Protein AF-A0A0U2YWX2-F1 (afdb_monomer_lite)

Sequence (125 aa):
DGVETVERIWKEYPELQVVICTAHSDYSFDEMLSRLGETDRLAILKKPFDAIEVLQLAHMMTEKWRLYRQAQAKLSDLEKMVHARTAEINKVNDGLKVLNDRLSAEILRANELARKALVASNAKS

pLDDT: mean 91.06, std 9.86, range [52.69, 98.38]

Secondary structure (DSSP, 8-state):
-HHHHHHHHHHH-TT--EEEEE-SSSS-HHHHHHHH-S-TTEEEEESS--HHHHHHHHHHHHHHHHHHHHHHHHHHHHHHHHHHHHHHHHHHHHHHHHHHHHHHHHHHHHHHHHHHHHHHHHT--

Structure (mmCIF, N/CA/C/O backbone):
data_AF-A0A0U2YWX2-F1
#
_entry.id   AF-A0A0U2YWX2-F1
#
loop_
_atom_site.group_PDB
_atom_site.id
_atom_site.type_symbol
_atom_site.label_atom_id
_atom_site.label_alt_id
_atom_site.label_comp_id
_atom_site.label_asym_id
_atom_site.label_entity_id
_atom_site.label_seq_id
_atom_site.pdbx_PDB_ins_code
_atom_site.Cartn_x
_atom_site.Cartn_y
_atom_site.Cartn_z
_atom_site.occupancy
_atom_site.B_iso_or_equiv
_atom_site.auth_seq_id
_atom_site.auth_comp_id
_atom_site.auth_asym_id
_atom_site.auth_atom_id
_atom_site.pdbx_PDB_model_num
ATOM 1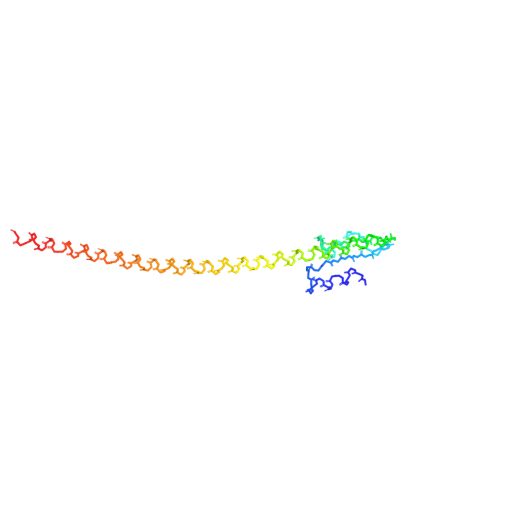 N N . ASP A 1 1 ? 6.233 15.065 -23.923 1.00 82.00 1 ASP A N 1
ATOM 2 C CA . ASP A 1 1 ? 7.294 14.678 -22.975 1.00 82.00 1 ASP A CA 1
ATOM 3 C C . ASP A 1 1 ? 6.801 13.499 -22.129 1.00 82.00 1 ASP A C 1
ATOM 5 O O . ASP A 1 1 ? 5.634 13.483 -21.737 1.00 82.00 1 ASP A O 1
ATOM 9 N N . GLY A 1 2 ? 7.643 12.483 -21.914 1.00 86.38 2 GLY A N 1
ATOM 10 C CA . GLY A 1 2 ? 7.302 11.306 -21.110 1.00 86.38 2 GLY A CA 1
ATOM 11 C C . GLY A 1 2 ? 7.078 11.647 -19.636 1.00 86.38 2 GLY A C 1
ATOM 12 O O . GLY A 1 2 ? 6.149 11.118 -19.037 1.00 86.38 2 GLY A O 1
ATOM 13 N N . VAL A 1 3 ? 7.849 12.587 -19.079 1.00 88.44 3 VAL A N 1
ATOM 14 C CA . VAL A 1 3 ? 7.711 13.020 -17.677 1.00 88.44 3 VAL A CA 1
ATOM 15 C C . VAL A 1 3 ? 6.375 13.732 -17.464 1.00 88.44 3 VAL A C 1
ATOM 17 O O . VAL A 1 3 ? 5.602 13.334 -16.598 1.00 88.44 3 VAL A O 1
ATOM 20 N N . GLU A 1 4 ? 6.045 14.710 -18.315 1.00 90.44 4 GLU A N 1
ATOM 21 C CA . GLU A 1 4 ? 4.747 15.408 -18.269 1.00 90.44 4 GLU A CA 1
ATOM 22 C C . GLU A 1 4 ? 3.555 14.443 -18.403 1.00 90.44 4 GLU A C 1
ATOM 24 O O . GLU A 1 4 ? 2.518 14.608 -17.758 1.00 90.44 4 GLU A O 1
ATOM 29 N N . THR A 1 5 ? 3.696 13.407 -19.232 1.00 92.50 5 THR A N 1
ATOM 30 C CA . THR A 1 5 ? 2.644 12.396 -19.398 1.00 92.50 5 THR A CA 1
ATOM 31 C C . THR A 1 5 ? 2.408 11.639 -18.091 1.00 92.50 5 THR A C 1
ATOM 33 O O . THR A 1 5 ? 1.261 11.463 -17.683 1.00 92.50 5 THR A O 1
ATOM 36 N N . VAL A 1 6 ? 3.480 11.241 -17.401 1.00 93.00 6 VAL A N 1
ATOM 37 C CA . VAL A 1 6 ? 3.390 10.555 -16.104 1.00 93.00 6 VAL A CA 1
ATOM 38 C C . VAL A 1 6 ? 2.797 11.460 -15.031 1.00 93.00 6 VAL A C 1
ATOM 40 O O . VAL A 1 6 ? 1.905 11.019 -14.313 1.00 93.00 6 VAL A O 1
ATOM 43 N N . GLU A 1 7 ? 3.197 12.732 -14.971 1.00 92.62 7 GLU A N 1
ATOM 44 C CA . GLU A 1 7 ? 2.599 13.707 -14.048 1.00 92.62 7 GLU A CA 1
ATOM 45 C C . GLU A 1 7 ? 1.080 13.805 -14.222 1.00 92.62 7 GLU A C 1
ATOM 47 O O . GLU A 1 7 ? 0.339 13.852 -13.241 1.00 92.62 7 GLU A O 1
ATOM 52 N N . ARG A 1 8 ? 0.597 13.846 -15.471 1.00 95.00 8 ARG A N 1
ATOM 53 C CA . ARG A 1 8 ? -0.842 13.913 -15.762 1.00 95.00 8 ARG A CA 1
ATOM 54 C C . ARG A 1 8 ? -1.552 12.623 -15.372 1.00 95.00 8 ARG A C 1
ATOM 56 O O . ARG A 1 8 ? -2.597 12.697 -14.737 1.00 95.00 8 ARG A O 1
ATOM 63 N N . ILE A 1 9 ? -0.970 11.466 -15.689 1.00 95.50 9 ILE A N 1
ATOM 64 C CA . ILE A 1 9 ? -1.543 10.169 -15.312 1.00 95.50 9 ILE A CA 1
ATOM 65 C C . ILE A 1 9 ? -1.637 10.046 -13.791 1.00 95.50 9 ILE A C 1
ATOM 67 O O . ILE A 1 9 ? -2.679 9.650 -13.283 1.00 95.50 9 ILE A O 1
ATOM 71 N N . TRP A 1 10 ? -0.603 10.436 -13.047 1.00 95.19 10 TRP A N 1
ATOM 72 C CA . TRP A 1 10 ? -0.600 10.343 -11.586 1.00 95.19 10 TRP A CA 1
ATOM 73 C C . TRP A 1 10 ? -1.527 11.331 -10.879 1.00 95.19 10 TRP A C 1
ATOM 75 O O . TRP A 1 10 ? -1.851 11.115 -9.714 1.00 95.19 10 TRP A O 1
ATOM 85 N N . LYS A 1 11 ? -2.010 12.381 -11.554 1.00 94.69 11 LYS A N 1
ATOM 86 C CA . LYS A 1 11 ? -3.098 13.209 -11.005 1.00 94.69 11 LYS A CA 1
ATOM 87 C C . LYS A 1 11 ? -4.412 12.437 -10.905 1.00 94.69 11 LYS A C 1
ATOM 89 O O . LYS A 1 11 ? -5.198 12.714 -10.006 1.00 94.69 11 LYS A O 1
ATOM 94 N N . GLU A 1 12 ? -4.640 11.489 -11.810 1.00 96.44 12 GLU A N 1
ATOM 95 C CA . GLU A 1 12 ? -5.850 10.659 -11.833 1.00 96.44 12 GLU A CA 1
ATOM 96 C C . GLU A 1 12 ? -5.628 9.290 -11.174 1.00 96.44 12 GLU A C 1
ATOM 98 O O . GLU A 1 12 ? -6.511 8.781 -10.490 1.00 96.44 12 GLU A O 1
ATOM 103 N N . TYR A 1 13 ? -4.433 8.721 -11.342 1.00 94.94 13 TYR A N 1
ATOM 104 C CA . TYR A 1 13 ? -4.034 7.397 -10.867 1.00 94.94 13 TYR A CA 1
ATOM 105 C C . TYR A 1 13 ? -2.708 7.484 -10.099 1.00 94.94 13 TYR A C 1
ATOM 107 O O . TYR A 1 13 ? -1.672 7.026 -10.599 1.00 94.94 13 TYR A O 1
ATOM 115 N N . PRO A 1 14 ? -2.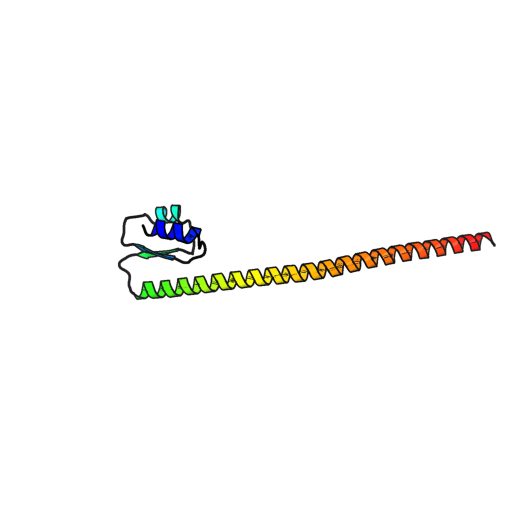691 8.099 -8.904 1.00 91.75 14 PRO A N 1
ATOM 116 C CA . PRO A 1 14 ? -1.453 8.372 -8.178 1.00 91.75 14 PRO A CA 1
ATOM 117 C C . PRO A 1 14 ? -0.662 7.105 -7.860 1.00 91.75 14 PRO A C 1
ATOM 119 O O . PRO A 1 14 ? 0.559 7.130 -7.782 1.00 91.75 14 PRO A O 1
ATOM 122 N N . GLU A 1 15 ? -1.319 5.972 -7.667 1.00 91.88 15 GLU A N 1
ATOM 123 C CA . GLU A 1 15 ? -0.697 4.707 -7.287 1.00 91.88 15 GLU A CA 1
ATOM 124 C C . GLU A 1 15 ? -0.095 3.896 -8.461 1.00 91.88 15 GLU A C 1
ATOM 126 O O . GLU A 1 15 ? 0.560 2.872 -8.227 1.00 91.88 15 GLU A O 1
ATOM 131 N N . LEU A 1 16 ? -0.296 4.330 -9.713 1.00 94.44 16 LEU A N 1
ATOM 132 C CA . LEU A 1 16 ? 0.108 3.578 -10.903 1.00 94.44 16 LEU A CA 1
ATOM 133 C C . LEU A 1 16 ? 1.634 3.405 -10.986 1.00 94.44 16 LEU A C 1
ATOM 135 O O . LEU A 1 16 ? 2.388 4.368 -10.855 1.00 94.44 16 LEU A O 1
ATOM 139 N N . GLN A 1 17 ? 2.080 2.177 -11.267 1.00 95.88 17 GLN A N 1
ATOM 140 C CA . GLN A 1 17 ? 3.494 1.864 -11.493 1.00 95.88 17 GLN A CA 1
ATOM 141 C C . GLN A 1 17 ? 3.904 2.239 -12.920 1.00 95.88 17 GLN A C 1
ATOM 143 O O . GLN A 1 17 ? 3.213 1.879 -13.875 1.00 95.88 17 GLN A O 1
ATOM 148 N N . VAL A 1 18 ? 5.036 2.925 -13.076 1.00 95.12 18 VAL A N 1
ATOM 149 C CA . VAL A 1 18 ? 5.500 3.439 -14.368 1.00 95.12 18 VAL A CA 1
ATOM 150 C C . VAL A 1 18 ? 6.974 3.124 -14.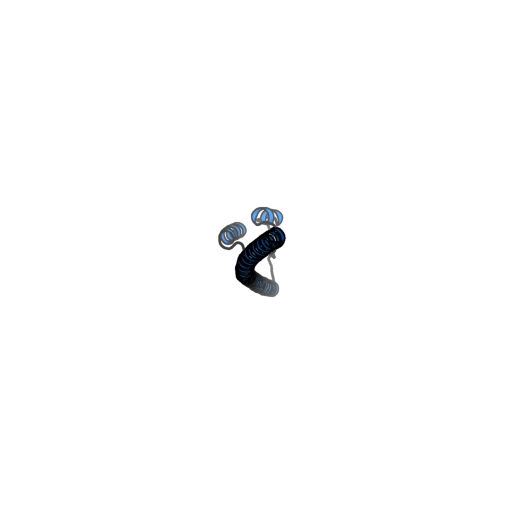603 1.00 95.12 18 VAL A C 1
ATOM 152 O O . VAL A 1 18 ? 7.812 3.240 -13.710 1.00 95.12 18 VAL A O 1
ATOM 155 N N . VAL A 1 19 ? 7.300 2.767 -15.846 1.00 93.81 19 VAL A N 1
ATOM 156 C CA . VAL A 1 19 ? 8.676 2.666 -16.340 1.00 93.81 19 VAL A CA 1
ATOM 157 C C . VAL A 1 19 ? 8.890 3.723 -17.420 1.00 93.81 19 VAL A C 1
ATOM 159 O O . VAL A 1 19 ? 8.208 3.703 -18.444 1.00 93.81 19 VAL A O 1
ATOM 162 N N . ILE A 1 20 ? 9.846 4.631 -17.220 1.00 90.94 20 ILE A N 1
ATOM 163 C CA . ILE A 1 20 ? 10.261 5.604 -18.239 1.00 90.94 20 ILE A CA 1
ATOM 164 C C . ILE A 1 20 ? 11.514 5.088 -18.942 1.00 90.94 20 ILE A C 1
ATOM 166 O O . ILE A 1 20 ? 12.529 4.804 -18.312 1.00 90.94 20 ILE A O 1
ATOM 170 N N . CYS A 1 21 ? 11.455 5.006 -20.269 1.00 89.50 21 CYS A N 1
ATOM 171 C CA . CYS A 1 21 ? 12.588 4.609 -21.096 1.00 89.50 21 CYS A CA 1
ATOM 172 C C . CYS A 1 21 ? 13.320 5.841 -21.655 1.00 89.50 21 CYS A C 1
ATOM 174 O O . CYS A 1 21 ? 12.728 6.576 -22.444 1.00 89.50 21 CYS A O 1
ATOM 176 N N . THR A 1 22 ? 14.602 6.045 -21.335 1.00 84.69 22 THR A N 1
ATOM 177 C CA . THR A 1 22 ? 15.371 7.254 -21.725 1.00 84.69 22 THR A CA 1
ATOM 178 C C . THR A 1 22 ? 16.656 6.925 -22.490 1.00 84.69 22 THR A C 1
ATOM 180 O O . THR A 1 22 ? 17.317 5.945 -22.172 1.00 84.69 22 THR A O 1
ATOM 183 N N . ALA A 1 23 ? 17.021 7.725 -23.500 1.00 75.69 23 ALA A N 1
ATOM 184 C CA . ALA A 1 23 ? 18.166 7.490 -24.395 1.00 75.69 23 ALA A CA 1
ATOM 185 C C . ALA A 1 23 ? 19.354 8.441 -24.202 1.00 75.69 23 ALA A C 1
ATOM 187 O O . ALA A 1 23 ? 20.216 8.451 -25.071 1.00 75.69 23 ALA A O 1
ATOM 188 N N . HIS A 1 24 ? 19.401 9.171 -23.077 1.00 55.66 24 HIS A N 1
ATOM 189 C CA . HIS A 1 24 ? 20.248 10.343 -22.779 1.00 55.66 24 HIS A CA 1
ATOM 190 C C . HIS A 1 24 ? 19.569 11.706 -23.077 1.00 55.66 24 HIS A C 1
ATOM 192 O O . HIS A 1 24 ? 18.907 11.870 -24.094 1.00 55.66 24 HIS A O 1
ATOM 198 N N . SER A 1 25 ? 19.778 12.639 -22.132 1.00 54.19 25 SER A N 1
ATOM 199 C CA . SER A 1 25 ? 19.796 14.121 -22.190 1.00 54.19 25 SER A CA 1
ATOM 200 C C . SER A 1 25 ? 18.576 15.052 -22.039 1.00 54.19 25 SER A C 1
ATOM 202 O O . SER A 1 25 ? 18.847 16.214 -21.759 1.00 54.19 25 SER A O 1
ATOM 204 N N . ASP A 1 26 ? 17.302 14.654 -22.096 1.00 53.91 26 ASP A N 1
ATOM 205 C CA . ASP A 1 26 ? 16.242 15.693 -21.972 1.00 53.91 26 ASP A CA 1
ATOM 206 C C . ASP A 1 26 ? 15.934 16.122 -20.524 1.00 53.91 26 ASP A C 1
ATOM 208 O O . ASP A 1 26 ? 15.488 17.240 -20.300 1.00 53.91 26 ASP A O 1
ATOM 212 N N . TYR A 1 27 ? 16.213 15.259 -19.544 1.00 59.94 27 TYR A N 1
ATOM 213 C CA . TYR A 1 27 ? 16.078 15.552 -18.116 1.00 59.94 27 TYR A CA 1
ATOM 214 C C . TYR A 1 27 ? 17.202 14.862 -17.344 1.00 59.94 27 TYR A C 1
ATOM 216 O O . TYR A 1 27 ? 17.506 13.686 -17.594 1.00 59.94 27 TYR A O 1
ATOM 224 N N . SER A 1 28 ? 17.818 15.566 -16.390 1.00 72.94 28 SER A N 1
ATOM 225 C CA . SER A 1 28 ? 18.651 14.887 -15.396 1.00 72.94 28 SER A CA 1
ATOM 226 C C . SER A 1 28 ? 17.755 14.018 -14.505 1.00 72.94 28 SER A C 1
ATOM 228 O O . SER A 1 28 ? 16.558 14.270 -14.354 1.00 72.94 28 SER A O 1
ATOM 230 N N . PHE A 1 29 ? 18.321 12.968 -13.911 1.00 73.75 29 PHE A N 1
ATOM 231 C CA . PHE A 1 29 ? 17.599 12.151 -12.931 1.00 73.75 29 PHE A CA 1
ATOM 232 C C . PHE A 1 29 ? 16.992 13.021 -11.815 1.00 73.75 29 PHE A C 1
ATOM 234 O O . PHE A 1 29 ? 15.837 12.829 -11.442 1.00 73.75 29 PHE A O 1
ATOM 241 N N . ASP A 1 30 ? 17.735 14.038 -11.377 1.00 77.12 30 ASP A N 1
ATOM 242 C CA . ASP A 1 30 ? 17.310 14.997 -10.356 1.00 77.12 30 ASP A CA 1
ATOM 243 C C . ASP A 1 30 ? 16.124 15.858 -10.813 1.00 77.12 30 ASP A C 1
ATOM 245 O O . ASP A 1 30 ? 15.241 16.180 -10.023 1.00 77.12 30 ASP A O 1
ATOM 249 N N . GLU A 1 31 ? 16.062 16.207 -12.097 1.00 81.06 31 GLU A N 1
ATOM 250 C CA . GLU A 1 31 ? 14.974 16.999 -12.670 1.00 81.06 31 GLU A CA 1
ATOM 251 C C . GLU A 1 31 ? 13.695 16.168 -12.869 1.00 81.06 31 GLU A C 1
ATOM 253 O O . GLU A 1 31 ? 12.582 16.673 -12.730 1.00 81.06 31 GLU A O 1
ATOM 258 N N . MET A 1 32 ? 13.831 14.860 -13.111 1.00 81.31 32 MET A N 1
ATOM 259 C CA . MET A 1 32 ? 12.694 13.938 -13.044 1.00 81.31 32 MET A CA 1
ATOM 260 C C . MET A 1 32 ? 12.192 13.773 -11.607 1.00 81.31 32 MET A C 1
ATOM 262 O O . MET A 1 32 ? 10.984 13.803 -11.383 1.00 81.31 32 MET A O 1
ATOM 266 N N . LEU A 1 33 ? 13.098 13.622 -10.635 1.00 80.69 33 LEU A N 1
ATOM 267 C CA . LEU A 1 33 ? 12.743 13.491 -9.219 1.00 80.69 33 LEU A CA 1
ATOM 268 C C . LEU A 1 33 ? 12.116 14.764 -8.646 1.00 80.69 33 LEU A C 1
ATOM 270 O O . LEU A 1 33 ? 11.195 14.669 -7.843 1.00 80.69 33 LEU A O 1
ATOM 274 N N . SER A 1 34 ? 12.555 15.953 -9.065 1.00 85.38 34 SER A N 1
ATOM 275 C CA . SER A 1 34 ? 11.955 17.213 -8.604 1.00 85.38 34 SER A CA 1
ATOM 276 C C . SER A 1 34 ? 10.500 17.369 -9.063 1.00 85.38 34 SER A C 1
ATOM 278 O O . SER A 1 34 ? 9.685 17.961 -8.357 1.00 85.38 34 SER A O 1
ATOM 280 N N . ARG A 1 35 ? 10.171 16.803 -10.228 1.00 86.31 35 ARG A N 1
ATOM 281 C CA . ARG A 1 35 ? 8.845 16.841 -10.855 1.00 86.31 35 ARG A CA 1
ATOM 282 C C . ARG A 1 35 ? 7.911 15.733 -10.371 1.00 86.31 35 ARG A C 1
ATOM 284 O O . ARG A 1 35 ? 6.755 15.982 -10.038 1.00 86.31 35 ARG A O 1
ATOM 291 N N . LEU A 1 36 ? 8.419 14.504 -10.330 1.00 86.81 36 LEU A N 1
ATOM 292 C CA . LEU A 1 36 ? 7.654 13.291 -10.021 1.00 86.81 36 LEU A CA 1
ATOM 293 C C . LEU A 1 36 ? 7.730 12.890 -8.538 1.00 86.81 36 LEU A C 1
ATOM 295 O O . LEU A 1 36 ? 6.919 12.090 -8.071 1.00 86.81 36 LEU A O 1
ATOM 299 N N . GLY A 1 37 ? 8.665 13.470 -7.788 1.00 84.19 37 GLY A N 1
ATOM 300 C CA . GLY A 1 37 ? 8.950 13.128 -6.400 1.00 84.19 37 GLY A CA 1
ATOM 301 C C . GLY A 1 37 ? 9.759 11.838 -6.254 1.00 84.19 37 GLY A C 1
ATOM 302 O O . GLY A 1 37 ? 9.841 11.004 -7.159 1.00 84.19 37 GLY A O 1
ATOM 303 N N . GLU A 1 38 ? 10.336 11.647 -5.069 1.00 81.81 38 GLU A N 1
ATOM 304 C CA . GLU A 1 38 ? 10.906 10.359 -4.685 1.00 81.81 38 GLU A CA 1
ATOM 305 C C . GLU A 1 38 ? 9.776 9.354 -4.459 1.00 81.81 38 GLU A C 1
ATOM 307 O O . GLU A 1 38 ? 8.968 9.468 -3.534 1.00 81.81 38 GLU A O 1
ATOM 312 N N . THR A 1 39 ? 9.690 8.363 -5.341 1.00 87.31 39 THR A N 1
ATOM 313 C CA . THR A 1 39 ? 8.681 7.316 -5.249 1.00 87.31 39 THR A CA 1
ATOM 314 C C . THR A 1 39 ? 9.225 6.000 -5.762 1.00 87.31 39 THR A C 1
ATOM 316 O O . THR A 1 39 ? 9.957 5.924 -6.743 1.00 87.31 39 THR A O 1
ATOM 319 N N . ASP A 1 40 ? 8.799 4.930 -5.113 1.00 88.88 40 ASP A N 1
ATOM 320 C CA . ASP A 1 40 ? 9.073 3.568 -5.530 1.00 88.88 40 ASP A CA 1
ATOM 321 C C . ASP A 1 40 ? 8.230 3.151 -6.757 1.00 88.88 40 ASP A C 1
ATOM 323 O O . ASP A 1 40 ? 8.452 2.083 -7.327 1.00 88.88 40 ASP A O 1
ATOM 327 N N . ARG A 1 41 ? 7.251 3.965 -7.173 1.00 92.62 41 ARG A N 1
ATOM 328 C CA . ARG A 1 41 ? 6.337 3.696 -8.300 1.00 92.62 41 ARG A CA 1
ATOM 329 C C . ARG A 1 41 ? 6.938 3.999 -9.673 1.00 92.62 41 ARG A C 1
ATOM 331 O O . ARG A 1 41 ? 6.278 3.764 -10.682 1.00 92.62 41 ARG A O 1
ATOM 338 N N . LEU A 1 42 ? 8.163 4.517 -9.717 1.00 92.44 42 LEU A N 1
ATOM 339 C CA . LEU A 1 42 ? 8.874 4.862 -10.940 1.00 92.44 42 LEU A CA 1
ATOM 340 C C . LEU A 1 42 ? 10.135 4.011 -11.080 1.00 92.44 42 LEU A C 1
ATOM 342 O O . LEU A 1 42 ? 10.961 3.965 -10.173 1.00 92.44 42 LEU A O 1
ATOM 346 N N . ALA A 1 43 ? 10.322 3.402 -12.249 1.00 92.00 43 ALA A N 1
ATOM 347 C CA . ALA A 1 43 ? 11.628 2.918 -12.683 1.00 92.00 43 ALA A CA 1
ATOM 348 C C . ALA A 1 43 ? 12.071 3.609 -13.968 1.00 92.00 43 ALA A C 1
ATOM 350 O O . ALA A 1 43 ? 11.260 4.026 -14.797 1.00 92.00 43 ALA A O 1
ATOM 351 N N . ILE A 1 44 ? 13.385 3.696 -14.141 1.00 89.31 44 ILE A N 1
ATOM 352 C CA . ILE A 1 44 ? 14.004 4.260 -15.332 1.00 89.31 44 ILE A CA 1
ATOM 353 C C . ILE A 1 44 ? 14.768 3.150 -16.040 1.00 89.31 44 ILE A C 1
ATOM 355 O O . ILE A 1 44 ? 15.637 2.515 -15.446 1.00 89.31 44 ILE A O 1
ATOM 359 N N . LEU A 1 45 ? 14.459 2.951 -17.319 1.00 91.56 45 LEU A N 1
ATOM 360 C CA . LEU A 1 45 ? 15.157 2.022 -18.198 1.00 91.56 45 LEU A CA 1
ATOM 361 C C . LEU A 1 45 ? 15.985 2.818 -19.214 1.00 91.56 45 LEU A C 1
ATOM 363 O O . LEU A 1 45 ? 15.446 3.550 -20.049 1.00 91.56 45 LEU A O 1
ATOM 367 N N . LYS A 1 46 ? 17.313 2.722 -19.128 1.00 89.56 46 LYS A N 1
ATOM 368 C CA . LYS A 1 46 ? 18.215 3.436 -20.043 1.00 89.56 46 LYS A CA 1
ATOM 369 C C . LYS A 1 46 ? 18.334 2.693 -21.371 1.00 89.56 46 LYS A C 1
ATOM 371 O O . LYS A 1 46 ? 18.426 1.476 -21.390 1.00 89.56 46 LYS A O 1
ATOM 376 N N . LYS A 1 47 ? 18.340 3.432 -22.481 1.00 88.31 47 LYS A N 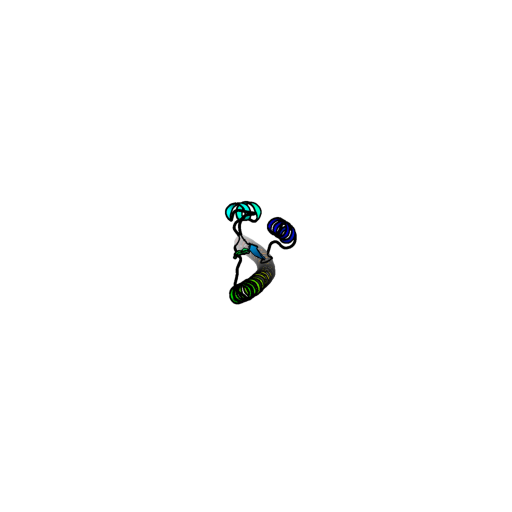1
ATOM 377 C CA . LYS A 1 47 ? 18.572 2.906 -23.828 1.00 88.31 47 LYS A CA 1
ATOM 378 C C . LYS A 1 47 ? 20.067 2.967 -24.185 1.00 88.31 47 LYS A C 1
ATOM 380 O O . LYS A 1 47 ? 20.725 3.936 -23.801 1.00 88.31 47 LYS A O 1
ATOM 385 N N . PRO A 1 48 ? 20.566 2.010 -24.988 1.00 93.25 48 PRO A N 1
ATOM 386 C CA . PRO A 1 48 ? 19.851 0.810 -25.433 1.00 93.25 48 PRO A CA 1
ATOM 387 C C . PRO A 1 48 ? 19.641 -0.173 -24.269 1.00 93.25 48 PRO A C 1
ATOM 389 O O . PRO A 1 48 ? 20.503 -0.284 -23.406 1.00 93.25 48 PRO A O 1
ATOM 392 N N . PHE A 1 49 ? 18.494 -0.852 -24.261 1.00 93.56 49 PHE A N 1
ATOM 393 C CA . PHE A 1 49 ? 18.160 -1.903 -23.298 1.00 93.56 49 PHE A CA 1
ATOM 394 C C . PHE A 1 49 ? 17.928 -3.229 -24.021 1.00 93.56 49 PHE A C 1
ATOM 396 O O . PHE A 1 49 ? 17.571 -3.248 -25.204 1.00 93.56 49 PHE A O 1
ATOM 403 N N . ASP A 1 50 ? 18.093 -4.325 -23.294 1.00 96.94 50 ASP A N 1
ATOM 404 C CA . ASP A 1 50 ? 17.765 -5.679 -23.725 1.00 96.94 50 ASP A CA 1
ATOM 405 C C . ASP A 1 50 ? 16.274 -5.988 -23.458 1.00 96.94 50 ASP A C 1
ATOM 407 O O . ASP A 1 50 ? 15.641 -5.457 -22.539 1.00 96.94 50 ASP A O 1
ATOM 411 N N . ALA A 1 51 ? 15.695 -6.884 -24.257 1.00 96.81 51 ALA A N 1
ATOM 412 C CA . ALA A 1 51 ? 14.352 -7.410 -24.047 1.00 96.81 51 ALA A CA 1
ATOM 413 C C . ALA A 1 51 ? 14.185 -8.049 -22.657 1.00 96.81 51 ALA A C 1
ATOM 415 O O . ALA A 1 51 ? 13.102 -7.953 -22.070 1.00 96.81 51 ALA A O 1
ATOM 416 N N . ILE A 1 52 ? 15.240 -8.667 -22.107 1.00 97.88 52 ILE A N 1
ATOM 417 C CA . ILE A 1 52 ? 15.167 -9.265 -20.767 1.00 97.88 52 ILE A CA 1
ATOM 418 C C . ILE A 1 52 ? 14.947 -8.213 -19.672 1.00 97.88 52 ILE A C 1
ATOM 420 O O . ILE A 1 52 ? 14.179 -8.464 -18.744 1.00 97.88 52 ILE A O 1
ATOM 424 N N . GLU A 1 53 ? 15.536 -7.020 -19.799 1.00 97.44 53 GLU A N 1
ATOM 425 C CA . GLU A 1 53 ? 15.361 -5.929 -18.830 1.00 97.44 53 GLU A CA 1
ATOM 426 C C . GLU A 1 53 ? 13.914 -5.427 -18.830 1.00 97.44 53 GLU A C 1
ATOM 428 O O . GLU A 1 53 ? 13.306 -5.245 -17.773 1.00 97.44 53 GLU A O 1
ATOM 433 N N . VAL A 1 54 ? 13.325 -5.280 -20.022 1.00 97.00 54 VAL A N 1
ATOM 434 C CA . VAL A 1 54 ? 11.914 -4.899 -20.182 1.00 97.00 54 VAL A CA 1
ATOM 435 C C . VAL A 1 54 ? 10.999 -5.943 -19.544 1.00 97.00 54 VAL A C 1
ATOM 437 O O . VAL A 1 54 ? 10.084 -5.581 -18.805 1.00 97.00 54 VAL A O 1
ATOM 440 N N . LEU A 1 55 ? 11.249 -7.233 -19.793 1.00 98.19 55 LEU A N 1
ATOM 441 C CA . LEU A 1 55 ? 10.432 -8.318 -19.248 1.00 98.19 55 LEU A CA 1
ATOM 442 C C . LEU A 1 55 ? 10.505 -8.369 -17.718 1.00 98.19 55 LEU A C 1
ATOM 444 O O . LEU A 1 55 ? 9.478 -8.488 -17.049 1.00 98.19 55 LEU A O 1
ATOM 448 N N . GLN A 1 56 ? 11.709 -8.243 -17.159 1.00 98.12 56 GLN A N 1
ATOM 449 C CA . GLN A 1 56 ? 11.909 -8.222 -15.711 1.00 98.12 56 GLN A CA 1
ATOM 450 C C . GLN A 1 56 ? 11.198 -7.033 -15.061 1.00 98.12 56 GLN A C 1
ATOM 452 O O . GLN A 1 56 ? 10.482 -7.218 -14.074 1.00 98.12 56 GLN A O 1
ATOM 457 N N . LEU A 1 57 ? 11.328 -5.832 -15.634 1.00 97.44 57 LEU A N 1
ATOM 458 C CA . LEU A 1 57 ? 10.637 -4.644 -15.133 1.00 97.44 57 LEU A CA 1
ATOM 459 C C . LEU A 1 57 ? 9.118 -4.773 -15.249 1.00 97.44 57 LEU A C 1
ATOM 461 O O . LEU A 1 57 ? 8.409 -4.436 -14.302 1.00 97.44 57 LEU A O 1
ATOM 465 N N . ALA A 1 58 ? 8.609 -5.302 -16.363 1.00 96.94 58 ALA A N 1
ATOM 466 C CA . ALA A 1 58 ? 7.179 -5.522 -16.552 1.00 96.94 58 ALA A CA 1
ATOM 467 C C . ALA A 1 58 ? 6.614 -6.487 -15.499 1.00 96.94 58 ALA A C 1
ATOM 469 O O . ALA A 1 58 ? 5.590 -6.186 -14.877 1.00 96.94 58 ALA A O 1
ATOM 470 N N . HIS A 1 59 ? 7.296 -7.609 -15.244 1.00 98.19 59 HIS A N 1
ATOM 471 C CA . HIS A 1 59 ? 6.903 -8.557 -14.200 1.00 98.19 59 HIS A CA 1
ATOM 472 C C . HIS A 1 59 ? 6.953 -7.925 -12.807 1.00 98.19 59 HIS A C 1
ATOM 474 O O . HIS A 1 59 ? 5.974 -7.998 -12.065 1.00 98.19 59 HIS A O 1
ATOM 480 N N . MET A 1 60 ? 8.061 -7.262 -12.468 1.00 97.88 60 MET A N 1
ATOM 481 C CA . MET A 1 60 ? 8.247 -6.625 -11.165 1.00 97.88 60 MET A CA 1
ATOM 482 C C . MET A 1 60 ? 7.173 -5.565 -10.898 1.00 97.88 60 MET A C 1
ATOM 484 O O . MET A 1 60 ? 6.541 -5.588 -9.844 1.00 97.88 60 MET A O 1
ATOM 488 N N . MET A 1 61 ? 6.932 -4.663 -11.852 1.00 97.19 61 MET A N 1
ATOM 489 C CA . MET A 1 61 ? 5.954 -3.584 -11.696 1.00 97.19 61 MET A CA 1
ATOM 490 C C . MET A 1 61 ? 4.522 -4.110 -11.626 1.00 97.19 61 MET A C 1
ATOM 492 O O . MET A 1 61 ? 3.729 -3.627 -10.817 1.00 97.19 61 MET A O 1
ATOM 496 N N . THR A 1 62 ? 4.194 -5.134 -12.415 1.00 97.12 62 THR A N 1
ATOM 497 C CA . THR A 1 62 ? 2.856 -5.742 -12.399 1.00 97.12 62 THR A CA 1
ATOM 498 C C . THR A 1 62 ? 2.586 -6.467 -11.083 1.00 97.12 62 THR A C 1
ATOM 500 O O . THR A 1 62 ? 1.527 -6.276 -10.481 1.00 97.12 62 THR A O 1
ATOM 503 N N . GLU A 1 63 ? 3.543 -7.253 -10.583 1.00 98.19 63 GLU A N 1
ATOM 504 C CA . GLU A 1 63 ? 3.385 -7.928 -9.293 1.00 98.19 63 GLU A CA 1
ATOM 505 C C . GLU A 1 63 ? 3.355 -6.936 -8.134 1.00 98.19 63 GLU A C 1
ATOM 507 O O . GLU A 1 63 ? 2.513 -7.053 -7.241 1.00 98.19 63 GLU A O 1
ATOM 512 N N . LYS A 1 64 ? 4.196 -5.900 -8.180 1.00 97.62 64 LYS A N 1
ATOM 513 C CA . LYS A 1 64 ? 4.159 -4.818 -7.199 1.00 97.62 64 LYS A CA 1
ATOM 514 C C . LYS A 1 64 ? 2.791 -4.137 -7.161 1.00 97.62 64 LYS A C 1
ATOM 516 O O . LYS A 1 64 ? 2.221 -3.958 -6.084 1.00 97.62 64 LYS A O 1
ATOM 521 N N . TRP A 1 65 ? 2.232 -3.816 -8.326 1.00 96.69 65 TRP A N 1
ATOM 522 C CA . TRP A 1 65 ? 0.891 -3.247 -8.451 1.00 96.69 65 TRP A CA 1
ATOM 523 C C . TRP A 1 65 ? -0.188 -4.159 -7.856 1.00 96.69 65 TRP A C 1
ATOM 525 O O . TRP A 1 65 ? -1.050 -3.720 -7.088 1.00 96.69 65 TRP A O 1
ATOM 535 N N . ARG A 1 66 ? -0.121 -5.457 -8.173 1.00 97.50 66 ARG A N 1
ATOM 536 C CA . ARG A 1 66 ? -1.049 -6.466 -7.656 1.00 97.50 66 ARG A CA 1
ATOM 537 C C . ARG A 1 66 ? -0.994 -6.546 -6.130 1.00 97.50 66 ARG A C 1
ATOM 539 O O . ARG A 1 66 ? -2.045 -6.526 -5.486 1.00 97.50 66 ARG A O 1
ATOM 546 N N . LEU A 1 67 ? 0.209 -6.611 -5.559 1.00 97.44 67 LEU A N 1
ATOM 547 C CA . LEU A 1 67 ? 0.424 -6.685 -4.114 1.00 97.44 67 LEU A CA 1
ATOM 548 C C . LEU A 1 67 ? -0.047 -5.419 -3.397 1.00 97.44 67 LEU A C 1
ATOM 550 O O . LEU A 1 67 ? -0.721 -5.529 -2.373 1.00 97.44 67 LEU A O 1
ATOM 554 N N . TYR A 1 68 ? 0.234 -4.237 -3.953 1.00 95.56 68 TYR A N 1
ATOM 555 C CA . TYR A 1 68 ? -0.235 -2.967 -3.401 1.00 95.56 68 TYR A CA 1
ATOM 556 C C . TYR A 1 68 ? -1.763 -2.945 -3.272 1.00 95.56 68 TYR A C 1
ATOM 558 O O . TYR A 1 68 ? -2.294 -2.714 -2.185 1.00 95.56 68 TYR A O 1
ATOM 566 N N . ARG A 1 69 ? -2.488 -3.286 -4.346 1.00 95.62 69 ARG A N 1
ATOM 567 C CA . ARG A 1 69 ? -3.960 -3.330 -4.308 1.00 95.62 69 ARG A CA 1
ATOM 568 C C . ARG A 1 69 ? -4.493 -4.390 -3.350 1.00 95.62 69 ARG A C 1
ATOM 570 O O . ARG A 1 69 ? -5.479 -4.149 -2.659 1.00 95.62 69 ARG A O 1
ATOM 577 N N . GLN A 1 70 ? -3.840 -5.550 -3.277 1.00 97.81 70 GLN A N 1
ATOM 578 C CA . GLN A 1 70 ? -4.220 -6.593 -2.326 1.00 97.81 70 GLN A CA 1
ATOM 579 C C . GLN A 1 70 ? -4.049 -6.126 -0.873 1.00 97.81 70 GLN A C 1
ATOM 581 O O . GLN A 1 70 ? -4.897 -6.427 -0.034 1.00 97.81 70 GLN A O 1
ATOM 586 N N . ALA A 1 71 ? -2.975 -5.394 -0.568 1.00 96.94 71 ALA A N 1
ATOM 587 C CA . ALA A 1 71 ? -2.753 -4.824 0.756 1.00 96.94 71 ALA A CA 1
ATOM 588 C C . ALA A 1 71 ? -3.816 -3.769 1.100 1.00 96.94 71 ALA A C 1
ATOM 590 O O . ALA A 1 71 ? -4.397 -3.833 2.181 1.00 96.94 71 ALA A O 1
ATOM 591 N N . GLN A 1 72 ? -4.134 -2.870 0.163 1.00 96.31 72 GLN A N 1
ATOM 592 C CA . GLN A 1 72 ? -5.177 -1.852 0.344 1.00 96.31 72 GLN A CA 1
ATOM 593 C C . GLN A 1 72 ? -6.558 -2.468 0.606 1.00 96.31 72 GLN A C 1
ATOM 595 O O . GLN A 1 72 ? -7.249 -2.068 1.541 1.00 96.31 72 GLN A O 1
ATOM 600 N N . ALA A 1 73 ? -6.939 -3.496 -0.159 1.00 97.19 73 ALA A N 1
ATOM 601 C CA . ALA A 1 73 ? -8.202 -4.203 0.056 1.00 97.19 73 ALA A CA 1
ATOM 602 C C . ALA A 1 73 ? -8.267 -4.840 1.454 1.00 97.19 73 ALA A C 1
ATOM 604 O O . ALA A 1 73 ? -9.240 -4.648 2.179 1.00 97.19 73 ALA A O 1
ATOM 605 N N . LYS A 1 74 ? -7.191 -5.524 1.871 1.00 98.12 74 LYS A N 1
ATOM 606 C CA . LYS A 1 74 ? -7.108 -6.134 3.207 1.00 98.12 74 LYS A CA 1
ATOM 607 C C . LYS A 1 74 ? -7.199 -5.105 4.332 1.00 98.12 74 LYS A C 1
ATOM 609 O O . LYS A 1 74 ? -7.847 -5.385 5.336 1.00 98.12 74 LYS A O 1
ATOM 614 N N . LEU A 1 75 ? -6.559 -3.943 4.183 1.00 97.94 75 LEU A N 1
ATOM 615 C CA . LEU A 1 75 ? -6.651 -2.861 5.165 1.00 97.94 75 LEU A CA 1
ATOM 616 C C . LEU A 1 75 ? -8.084 -2.337 5.274 1.00 97.94 75 LEU A C 1
ATOM 618 O O . LEU A 1 75 ? -8.610 -2.267 6.380 1.00 97.94 75 LEU A O 1
ATOM 622 N N . SER A 1 76 ? -8.746 -2.078 4.142 1.00 98.00 76 SER A N 1
ATOM 623 C CA . SER A 1 76 ? -10.146 -1.636 4.133 1.00 98.00 76 SER A CA 1
ATOM 624 C C . SER A 1 76 ? -11.082 -2.650 4.799 1.00 98.00 76 SER A C 1
ATOM 626 O O . SER A 1 76 ? -11.968 -2.280 5.571 1.00 98.00 76 SER A O 1
ATOM 628 N N . ASP A 1 77 ? -10.883 -3.942 4.538 1.00 98.12 77 ASP A N 1
ATOM 629 C CA . ASP A 1 77 ? -11.684 -4.996 5.161 1.00 98.12 77 ASP A CA 1
ATOM 630 C C . ASP A 1 77 ? -11.435 -5.080 6.670 1.00 98.12 77 ASP A C 1
ATOM 632 O O . ASP A 1 77 ? -12.380 -5.218 7.453 1.00 98.12 77 ASP A O 1
ATOM 636 N N . LEU A 1 78 ? -10.178 -4.936 7.099 1.00 98.31 78 LEU A N 1
ATOM 637 C CA . LEU A 1 78 ? -9.826 -4.915 8.515 1.00 98.31 78 LEU A CA 1
ATOM 638 C C . LEU A 1 78 ? -10.439 -3.708 9.235 1.00 98.31 78 LEU A C 1
ATOM 640 O O . LEU A 1 78 ? -11.013 -3.871 10.311 1.00 98.31 78 LEU A O 1
ATOM 644 N N . GLU A 1 79 ? -10.394 -2.523 8.630 1.00 98.19 79 GLU A N 1
ATOM 645 C CA . GLU A 1 79 ? -11.014 -1.309 9.172 1.00 98.19 79 GLU A CA 1
ATOM 646 C C . GLU A 1 79 ? -12.526 -1.466 9.360 1.00 98.19 79 GLU A C 1
ATOM 648 O O . GLU A 1 79 ? -13.064 -1.064 10.397 1.00 98.19 79 GLU A O 1
ATOM 653 N N . LYS A 1 80 ? -13.212 -2.101 8.400 1.00 98.12 80 LYS A N 1
ATOM 654 C CA . LYS A 1 80 ? -14.648 -2.409 8.504 1.00 98.12 80 LYS A CA 1
ATOM 655 C C . LYS A 1 80 ? -14.936 -3.381 9.642 1.00 98.12 80 LYS A C 1
ATOM 657 O O . LYS A 1 80 ? -15.867 -3.149 10.413 1.00 98.12 80 LYS A O 1
ATOM 662 N N . MET A 1 81 ? -14.141 -4.445 9.774 1.00 98.00 81 MET A N 1
ATOM 663 C CA . MET A 1 81 ? -14.295 -5.413 10.866 1.00 98.00 81 MET A CA 1
ATOM 664 C C . MET A 1 81 ? -14.074 -4.761 12.233 1.00 98.00 81 MET A C 1
ATOM 666 O O . MET A 1 81 ? -14.863 -4.983 13.152 1.00 98.00 81 MET A O 1
ATOM 670 N N . VAL A 1 82 ? -13.045 -3.918 12.360 1.00 98.38 82 VAL A N 1
ATOM 671 C CA . VAL A 1 82 ? -12.770 -3.161 13.588 1.00 98.38 82 VAL A CA 1
ATOM 672 C C . VAL A 1 82 ? -13.935 -2.232 13.919 1.00 98.38 82 VAL A C 1
ATOM 674 O O . VAL A 1 82 ? -14.395 -2.236 15.061 1.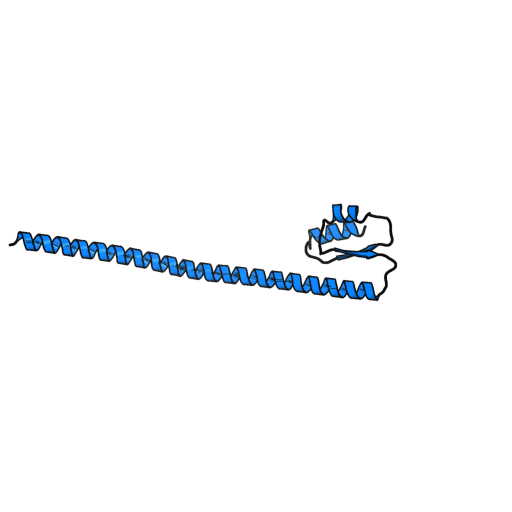00 98.38 82 VAL A O 1
ATOM 677 N N . HIS A 1 83 ? -14.467 -1.489 12.945 1.00 98.06 83 HIS A N 1
ATOM 678 C CA . HIS A 1 83 ? -15.626 -0.617 13.164 1.00 98.06 83 HIS A CA 1
ATOM 679 C C . HIS A 1 83 ? -16.871 -1.394 13.591 1.00 98.06 83 HIS A C 1
ATOM 681 O O . HIS A 1 83 ? -17.495 -1.034 14.590 1.00 98.06 83 HIS A O 1
ATOM 687 N N . ALA A 1 84 ? -17.211 -2.474 12.882 1.00 97.94 84 ALA A N 1
ATOM 688 C CA . ALA A 1 84 ? -18.360 -3.311 13.215 1.00 97.94 84 ALA A CA 1
ATOM 689 C C . ALA A 1 84 ? -18.239 -3.864 14.641 1.00 97.94 84 ALA A C 1
ATOM 691 O O . ALA A 1 84 ? -19.154 -3.719 15.454 1.00 97.94 84 ALA A O 1
ATOM 692 N N . ARG A 1 85 ? -17.066 -4.408 14.984 1.00 97.88 85 ARG A N 1
ATOM 693 C CA . ARG A 1 85 ? -16.823 -4.971 16.311 1.00 97.88 85 ARG A CA 1
ATOM 694 C C . ARG A 1 85 ? -16.835 -3.912 17.409 1.00 97.88 85 ARG A C 1
ATOM 696 O O . ARG A 1 85 ? -17.372 -4.155 18.487 1.00 97.88 85 ARG A O 1
ATOM 703 N N . THR A 1 86 ? -16.276 -2.737 17.140 1.00 98.12 86 THR A N 1
ATOM 704 C CA . THR A 1 86 ? -16.276 -1.609 18.082 1.00 98.12 86 THR A CA 1
ATOM 705 C C . THR A 1 86 ? -17.700 -1.120 18.343 1.00 98.12 86 THR A C 1
ATOM 707 O O . THR A 1 86 ? -18.065 -0.886 19.492 1.00 98.12 86 THR A O 1
ATOM 710 N N . ALA A 1 87 ? -18.537 -1.035 17.305 1.00 97.75 87 ALA A N 1
ATOM 711 C CA . ALA A 1 87 ? -19.942 -0.660 17.440 1.00 97.75 87 ALA A CA 1
ATOM 712 C C . ALA A 1 87 ? -20.743 -1.683 18.266 1.00 97.75 87 ALA A C 1
ATOM 714 O O . ALA A 1 87 ? -21.514 -1.293 19.144 1.00 97.75 87 ALA A O 1
ATOM 715 N N . GLU A 1 88 ? -20.531 -2.985 18.036 1.00 97.62 88 GLU A N 1
ATOM 716 C CA . GLU A 1 88 ? -21.135 -4.051 18.849 1.00 97.62 88 GLU A CA 1
ATOM 717 C C . GLU A 1 88 ? -20.732 -3.946 20.322 1.00 97.62 88 GLU A C 1
ATOM 719 O O . GLU A 1 88 ? -21.593 -3.968 21.204 1.00 97.62 88 GLU A O 1
ATOM 724 N N . ILE A 1 89 ? -19.429 -3.804 20.588 1.00 97.81 89 ILE A N 1
ATOM 725 C CA . ILE A 1 89 ? -18.894 -3.691 21.949 1.00 97.81 89 ILE A CA 1
ATOM 726 C C . ILE A 1 89 ? -19.474 -2.465 22.650 1.00 97.81 89 ILE A C 1
ATOM 728 O O . ILE A 1 89 ? -19.937 -2.584 23.782 1.00 97.81 89 ILE A O 1
ATOM 732 N N . ASN A 1 90 ? -19.505 -1.311 21.983 1.00 97.69 90 ASN A N 1
ATOM 733 C CA . ASN A 1 90 ? -20.060 -0.088 22.559 1.00 97.69 90 ASN A CA 1
ATOM 734 C C . ASN A 1 90 ? -21.545 -0.250 22.891 1.00 97.69 90 ASN A C 1
ATOM 736 O O . ASN A 1 90 ? -21.957 0.075 24.000 1.00 97.69 90 ASN A O 1
ATOM 740 N N . LYS A 1 91 ? -22.330 -0.862 21.996 1.00 97.44 91 LYS A N 1
ATOM 741 C CA . LYS A 1 91 ? -23.752 -1.134 22.241 1.00 97.44 91 LYS A CA 1
ATOM 742 C C . LYS A 1 91 ? -23.974 -2.021 23.469 1.00 97.44 91 LYS A C 1
ATOM 744 O O . LYS A 1 91 ? -24.856 -1.739 24.280 1.00 97.44 91 LYS A O 1
ATOM 749 N N . VAL A 1 92 ? -23.196 -3.097 23.607 1.00 97.00 92 VAL A N 1
ATOM 750 C CA . VAL A 1 92 ? -23.287 -3.990 24.774 1.00 97.00 92 VAL A CA 1
ATOM 751 C C . VAL A 1 92 ? -22.851 -3.261 26.044 1.00 97.00 92 VAL A C 1
ATOM 753 O O . VAL A 1 92 ? -23.533 -3.354 27.062 1.00 97.00 92 VAL A O 1
ATOM 756 N N . ASN A 1 93 ? -21.754 -2.509 25.982 1.00 97.88 93 ASN A N 1
ATOM 757 C CA . ASN A 1 93 ? -21.229 -1.753 27.115 1.00 97.88 93 ASN A CA 1
ATOM 758 C C . ASN A 1 93 ? -22.232 -0.701 27.613 1.00 97.88 93 ASN A C 1
ATOM 760 O O . ASN A 1 93 ? -22.467 -0.595 28.814 1.00 97.88 93 ASN A O 1
ATOM 764 N N . ASP A 1 94 ? -22.878 0.028 26.705 1.00 97.44 94 ASP A N 1
ATOM 765 C CA . ASP A 1 94 ? -23.908 1.009 27.053 1.00 97.44 94 ASP A CA 1
ATOM 766 C C . ASP A 1 94 ? -25.135 0.335 27.681 1.00 97.44 94 ASP A C 1
ATOM 768 O O . ASP A 1 94 ? -25.658 0.810 28.689 1.00 97.44 94 ASP A O 1
ATOM 772 N N . GLY A 1 95 ? -25.550 -0.825 27.157 1.00 96.81 95 GLY A N 1
ATOM 773 C CA . GLY A 1 95 ? -26.615 -1.628 27.762 1.00 96.81 95 GLY A CA 1
ATOM 774 C C . GLY A 1 95 ? -26.276 -2.098 29.182 1.00 96.81 95 GLY A C 1
ATOM 775 O O . GLY A 1 95 ? -27.110 -1.997 30.085 1.00 96.81 95 GLY A O 1
ATOM 776 N N . LEU A 1 96 ? -25.041 -2.563 29.397 1.00 97.19 96 LEU A N 1
ATOM 777 C CA . LEU A 1 96 ? -24.550 -2.974 30.714 1.00 97.19 96 LEU A CA 1
ATOM 778 C C . LEU A 1 96 ? -24.502 -1.803 31.696 1.00 97.19 96 LEU A C 1
ATOM 780 O O . LEU A 1 96 ? -24.924 -1.968 32.839 1.00 97.19 96 LEU A O 1
ATOM 784 N N . LYS A 1 97 ? -24.057 -0.619 31.260 1.00 96.88 97 LYS A N 1
ATOM 785 C CA . LYS A 1 97 ? -24.071 0.597 32.090 1.00 96.88 97 LYS A CA 1
ATOM 786 C C . LYS A 1 97 ? -25.484 0.949 32.540 1.00 96.88 97 LYS A C 1
ATOM 788 O O . LYS A 1 97 ? -25.714 1.099 33.735 1.00 96.88 97 LYS A O 1
ATOM 793 N N . VAL A 1 98 ? -26.445 0.969 31.613 1.00 96.94 98 VAL A N 1
ATOM 794 C CA . VAL A 1 98 ? -27.853 1.254 31.938 1.00 96.94 98 VAL A CA 1
ATOM 795 C C . VAL A 1 98 ? -28.405 0.259 32.960 1.00 96.94 98 VAL A C 1
ATOM 797 O O . VAL A 1 98 ? -29.117 0.653 33.884 1.00 96.94 98 VAL A O 1
ATOM 800 N N . LEU A 1 99 ? -28.099 -1.033 32.813 1.00 96.00 99 LEU A N 1
ATOM 801 C CA . LEU A 1 99 ? -28.546 -2.044 33.771 1.00 96.00 99 LEU A CA 1
ATOM 802 C C . LEU A 1 99 ? -27.881 -1.865 35.142 1.00 96.00 99 LEU A C 1
ATOM 804 O O . LEU A 1 99 ? -28.558 -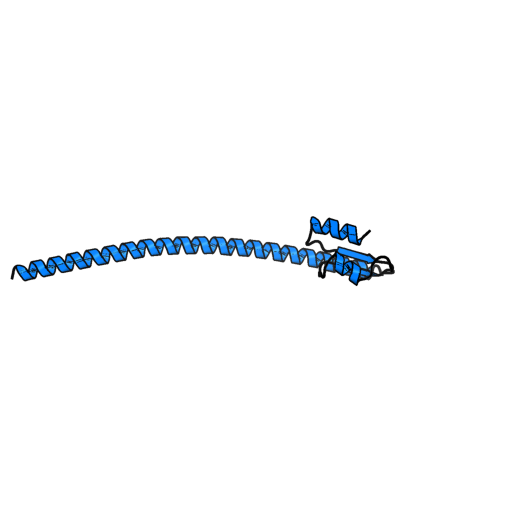1.967 36.164 1.00 96.00 99 LEU A O 1
ATOM 808 N N . ASN A 1 100 ? -26.582 -1.569 35.164 1.00 96.94 100 ASN A N 1
ATOM 809 C CA . ASN A 1 100 ? -25.828 -1.346 36.393 1.00 96.94 100 ASN A CA 1
ATOM 810 C C . ASN A 1 100 ? -26.356 -0.129 37.175 1.00 96.94 100 ASN A C 1
ATOM 812 O O . ASN A 1 100 ? -26.524 -0.198 38.395 1.00 96.94 100 ASN A O 1
ATOM 816 N N . ASP A 1 101 ? -26.702 0.952 36.472 1.00 96.44 101 ASP A N 1
ATOM 817 C CA . ASP A 1 101 ? -27.292 2.155 37.068 1.00 96.44 101 ASP A CA 1
ATOM 818 C C . ASP A 1 101 ? -28.671 1.862 37.677 1.00 96.44 101 ASP A C 1
ATOM 820 O O . ASP A 1 101 ? -28.972 2.289 38.796 1.00 96.44 101 ASP A O 1
ATOM 824 N N . ARG A 1 102 ? -29.506 1.077 36.976 1.00 96.25 102 ARG A N 1
ATOM 825 C CA . ARG A 1 102 ? -30.820 0.646 37.485 1.00 96.25 102 ARG A CA 1
ATOM 826 C C . ARG A 1 102 ? -30.688 -0.198 38.744 1.00 96.25 102 ARG A C 1
ATOM 828 O O . ARG A 1 102 ? -31.352 0.094 39.737 1.00 96.25 102 ARG A O 1
ATOM 835 N N . LEU A 1 103 ? -29.815 -1.202 38.714 1.00 95.88 103 LEU A N 1
ATOM 836 C CA . LEU A 1 103 ? -29.590 -2.083 39.856 1.00 95.88 103 LEU A CA 1
ATOM 837 C C . LEU A 1 103 ? -29.068 -1.297 41.066 1.00 95.88 103 LEU A C 1
ATOM 839 O O . LEU A 1 103 ? -29.548 -1.482 42.182 1.00 95.88 103 LEU A O 1
ATOM 843 N N . SER A 1 104 ? -28.145 -0.360 40.843 1.00 96.19 104 SER A N 1
ATOM 844 C CA . SER A 1 104 ? -27.620 0.516 41.897 1.00 96.19 104 SER A CA 1
ATOM 845 C C . SER A 1 104 ? -28.719 1.380 42.528 1.00 96.19 104 SER A C 1
ATOM 847 O O . SER A 1 104 ? -28.779 1.515 43.753 1.00 96.19 104 SER A O 1
ATOM 849 N N . ALA A 1 105 ? -29.632 1.922 41.716 1.00 95.06 105 ALA A N 1
ATOM 850 C CA . ALA A 1 105 ? -30.773 2.690 42.208 1.00 95.06 105 ALA A CA 1
ATOM 851 C C . ALA A 1 105 ? -31.766 1.828 43.012 1.00 95.06 105 ALA A C 1
ATOM 853 O O . ALA A 1 105 ? -32.295 2.285 44.028 1.00 95.06 105 ALA A O 1
ATOM 854 N N . GLU A 1 106 ? -32.017 0.586 42.590 1.00 95.19 106 GLU A N 1
ATOM 855 C CA . GLU A 1 106 ? -32.869 -0.357 43.326 1.00 95.19 106 GLU A CA 1
ATOM 856 C C . GLU A 1 106 ? -32.259 -0.758 44.672 1.00 95.19 106 GLU A C 1
ATOM 858 O O . GLU A 1 106 ? -32.952 -0.703 45.691 1.00 95.19 106 GLU A O 1
ATOM 863 N N . ILE A 1 107 ? -30.959 -1.073 44.701 1.00 94.44 107 ILE A N 1
ATOM 864 C CA . ILE A 1 107 ? -30.224 -1.376 45.938 1.00 94.44 107 ILE A CA 1
ATOM 865 C C . ILE A 1 107 ? -30.317 -0.201 46.918 1.00 94.44 107 ILE A C 1
ATOM 867 O O . ILE A 1 107 ? -30.595 -0.404 48.102 1.00 94.44 107 ILE A O 1
ATOM 871 N N . LEU A 1 108 ? -30.136 1.034 46.436 1.00 95.00 108 LEU A N 1
ATOM 872 C CA . LEU A 1 108 ? -30.236 2.230 47.273 1.00 95.00 108 LEU A CA 1
ATOM 873 C C . LEU A 1 108 ? -31.632 2.360 47.904 1.00 95.00 108 LEU A C 1
ATOM 875 O O . LEU A 1 108 ? -31.749 2.565 49.114 1.00 95.00 108 LEU A O 1
ATOM 879 N N . ARG A 1 109 ? -32.690 2.187 47.101 1.00 93.75 109 ARG A N 1
ATOM 880 C CA . ARG A 1 109 ? -34.084 2.245 47.574 1.00 93.75 109 ARG A CA 1
ATOM 881 C C . ARG A 1 109 ? -34.380 1.157 48.602 1.00 93.75 109 ARG A C 1
ATOM 883 O O . ARG A 1 109 ? -34.978 1.451 49.637 1.00 93.75 109 ARG A O 1
ATOM 890 N N . ALA A 1 110 ? -33.957 -0.078 48.337 1.00 93.00 110 ALA A N 1
ATOM 891 C CA . ALA A 1 110 ? -34.156 -1.203 49.246 1.00 93.00 110 ALA A CA 1
ATOM 892 C C . ALA A 1 110 ? -33.472 -0.959 50.601 1.00 93.00 110 ALA A C 1
ATOM 894 O O . ALA A 1 110 ? -34.101 -1.125 51.649 1.00 93.00 110 ALA A O 1
ATOM 895 N N . ASN A 1 111 ? -32.226 -0.474 50.584 1.00 93.50 111 ASN A N 1
ATOM 896 C CA . ASN A 1 111 ? -31.490 -0.114 51.798 1.00 93.50 111 ASN A CA 1
ATOM 897 C C . ASN A 1 111 ? -32.180 1.008 52.585 1.00 93.50 111 ASN A C 1
ATOM 899 O O . ASN A 1 111 ? -32.250 0.955 53.815 1.00 93.50 111 ASN A O 1
ATOM 903 N N . GLU A 1 112 ? -32.723 2.018 51.903 1.00 93.88 112 GLU A N 1
ATOM 904 C CA . GLU A 1 112 ? -33.412 3.123 52.571 1.00 93.88 112 GLU A CA 1
ATOM 905 C C . GLU A 1 112 ? -34.723 2.675 53.238 1.00 93.88 112 GLU A C 1
ATOM 907 O O . GLU A 1 112 ? -35.008 3.072 54.373 1.00 93.88 112 GLU A O 1
ATOM 912 N N . LEU A 1 113 ? -35.500 1.819 52.565 1.00 93.00 113 LEU A N 1
ATOM 913 C CA . LEU A 1 113 ? -36.724 1.229 53.115 1.00 93.00 113 LEU A CA 1
ATOM 914 C C . LEU A 1 113 ? -36.426 0.362 54.341 1.00 93.00 113 LEU A C 1
ATOM 916 O O . LEU A 1 113 ? -37.075 0.528 55.376 1.00 93.00 113 LEU A O 1
ATOM 920 N N . ALA A 1 114 ? -35.412 -0.503 54.254 1.00 90.19 114 ALA A N 1
ATOM 921 C CA . ALA A 1 114 ? -34.974 -1.332 55.374 1.00 90.19 114 ALA A CA 1
ATOM 922 C C . ALA A 1 114 ? -34.556 -0.472 56.579 1.00 90.19 114 ALA A C 1
ATOM 924 O O . ALA A 1 114 ? -34.973 -0.731 57.710 1.00 90.19 114 ALA A O 1
ATOM 925 N N . ARG A 1 115 ? -33.809 0.615 56.338 1.00 91.81 115 ARG A N 1
ATOM 926 C CA . ARG A 1 115 ? -33.402 1.556 57.392 1.00 91.81 115 ARG A CA 1
ATOM 927 C C . ARG A 1 115 ? -34.602 2.239 58.053 1.00 91.81 115 ARG A C 1
ATOM 929 O O . ARG A 1 115 ? -34.645 2.332 59.277 1.00 91.81 115 ARG A O 1
ATOM 936 N N . LYS A 1 116 ? -35.583 2.704 57.268 1.00 90.44 116 LYS A N 1
ATOM 937 C CA . LYS A 1 116 ? -36.813 3.334 57.793 1.00 90.44 116 LYS A CA 1
ATOM 938 C C . LYS A 1 116 ? -37.636 2.356 58.636 1.00 90.44 116 LYS A C 1
ATOM 940 O O . LYS A 1 116 ? -38.102 2.736 59.708 1.00 90.44 116 LYS A O 1
ATOM 945 N N . ALA A 1 117 ? -37.769 1.105 58.193 1.00 88.00 117 ALA A N 1
ATOM 946 C CA . ALA A 1 117 ? -38.475 0.062 58.938 1.00 88.00 117 ALA A CA 1
ATOM 947 C C . ALA A 1 117 ? -37.801 -0.247 60.287 1.00 88.00 117 ALA A C 1
ATOM 949 O O . ALA A 1 117 ? -38.488 -0.349 61.304 1.00 88.00 117 ALA A O 1
ATOM 950 N N . LEU A 1 118 ? -36.465 -0.317 60.318 1.00 87.25 118 LEU A N 1
ATOM 951 C CA . LEU A 1 118 ? -35.704 -0.554 61.548 1.00 87.25 118 LEU A CA 1
ATOM 952 C C . LEU A 1 118 ? -35.915 0.566 62.579 1.00 87.25 118 LEU A C 1
ATOM 954 O O . LEU A 1 118 ? -36.176 0.296 63.750 1.00 87.25 118 LEU A O 1
ATOM 958 N N . VAL A 1 119 ? -35.865 1.829 62.139 1.00 88.69 119 VAL A N 1
ATOM 959 C CA . VAL A 1 119 ? -36.107 2.991 63.013 1.00 88.69 119 VAL A CA 1
ATOM 960 C C . VAL A 1 119 ? -37.539 2.986 63.556 1.00 88.69 119 VAL A C 1
ATOM 962 O O . VAL A 1 119 ? -37.743 3.228 64.743 1.00 88.69 119 VAL A O 1
ATOM 965 N N . ALA A 1 120 ? -38.530 2.667 62.719 1.00 83.00 120 ALA A N 1
ATOM 966 C CA . ALA A 1 120 ? -39.929 2.597 63.138 1.00 83.00 120 ALA A CA 1
ATOM 967 C C . ALA A 1 120 ? -40.204 1.459 64.138 1.00 83.00 120 ALA A C 1
ATOM 969 O O . ALA A 1 120 ? -41.061 1.610 65.007 1.00 83.00 120 ALA A O 1
ATOM 970 N N . SER A 1 121 ? -39.486 0.336 64.028 1.00 79.44 121 SER A N 1
ATOM 971 C CA . SER A 1 121 ? -39.563 -0.766 64.994 1.00 79.44 121 SER A CA 1
ATOM 972 C C . SER A 1 121 ? -38.966 -0.370 66.345 1.00 79.44 121 SER A C 1
ATOM 974 O O . SER A 1 121 ? -39.598 -0.593 67.372 1.00 79.44 121 SER A O 1
ATOM 976 N N . ASN A 1 122 ? -37.793 0.270 66.349 1.00 76.69 122 ASN A N 1
ATOM 977 C CA . ASN A 1 122 ? -37.124 0.697 67.582 1.00 76.69 122 ASN A CA 1
ATOM 978 C C . ASN A 1 122 ? -37.867 1.815 68.328 1.00 76.69 122 ASN A C 1
ATOM 980 O O . ASN A 1 122 ? -37.685 1.947 69.527 1.00 76.69 122 ASN A O 1
ATOM 984 N N . ALA A 1 123 ? -38.690 2.616 67.646 1.00 73.06 123 ALA A N 1
ATOM 985 C CA . ALA A 1 123 ? -39.498 3.665 68.278 1.00 73.06 123 ALA A CA 1
ATOM 986 C C . ALA A 1 123 ? -40.808 3.152 68.915 1.00 73.06 123 ALA A C 1
ATOM 988 O O . ALA A 1 123 ? -41.504 3.920 69.576 1.00 73.06 123 ALA A O 1
ATOM 989 N N . LYS A 1 124 ? -41.185 1.889 68.663 1.00 64.62 124 LYS A N 1
ATOM 990 C CA . LYS A 1 124 ? -42.381 1.238 69.230 1.00 64.62 124 LYS A CA 1
ATOM 991 C C . LYS A 1 124 ? -42.072 0.313 70.419 1.00 64.62 124 LYS A C 1
ATOM 993 O O . LYS A 1 124 ? -43.019 -0.180 71.031 1.00 64.62 124 LYS A O 1
ATOM 998 N N . SER A 1 125 ? -40.794 0.069 70.710 1.00 52.69 125 SER A N 1
ATOM 999 C CA . SER A 1 125 ? -40.301 -0.560 71.946 1.00 52.69 125 SER A CA 1
ATOM 1000 C C . SER A 1 125 ? -39.891 0.505 72.949 1.00 52.69 125 SER A C 1
ATOM 1002 O O . SER A 1 125 ? -40.048 0.223 74.154 1.00 52.69 125 SER A O 1
#

Radius of gyration: 34.48 Å; chains: 1; bounding box: 63×26×97 Å

Foldseek 3Di:
DVLVVVLVVCVVVVQAADEAEEADDPDDPVRSCVRNNDDPSYHYHYPPDDPVVVVVSVVVRVVVSVVVVVVVVVVVVVVVVVVVVVVVVVVVVVVVVVVVVVVVVVVVVVVVVVVVVVVVVVVVD